Protein AF-A0A382D7J8-F1 (afdb_monomer_lite)

Foldseek 3Di:
DAPDDVNHRLVVVLVVLLVVLVVVLVCLVVDQCQVVQVVVVHHSVVVSVVSVVVSVVVNVVSCVVPVVVVPDDPDDD

Sequence (77 aa):
MSHTIMGRDAYWMNFFGLMVLTLIEVAAVGANLGPTAESFGMTERQLTLWILTIIAIPKFMMIAAIFMHLWGENDSG

Structure (mmCIF, N/CA/C/O backbone):
data_AF-A0A382D7J8-F1
#
_entry.id   AF-A0A382D7J8-F1
#
loop_
_atom_site.group_PDB
_atom_site.id
_atom_site.type_symbol
_atom_site.label_atom_id
_atom_site.label_alt_id
_atom_site.label_comp_id
_atom_site.label_asym_id
_atom_site.label_entity_id
_atom_site.label_seq_id
_atom_site.pdbx_PDB_ins_code
_atom_site.Cartn_x
_atom_site.Cartn_y
_atom_site.Cartn_z
_atom_site.occupancy
_atom_site.B_iso_or_equiv
_atom_site.auth_seq_id
_atom_site.auth_comp_id
_atom_site.auth_asym_id
_atom_site.auth_atom_id
_atom_site.pdbx_PDB_model_num
ATOM 1 N N . MET A 1 1 ? 13.787 0.661 -27.382 1.00 49.44 1 MET A N 1
ATOM 2 C CA . MET A 1 1 ? 12.480 0.015 -27.133 1.00 49.44 1 MET A CA 1
ATOM 3 C C . MET A 1 1 ? 12.681 -1.441 -26.747 1.00 49.44 1 MET A C 1
ATOM 5 O O . MET A 1 1 ? 12.970 -2.253 -27.613 1.00 49.44 1 MET A O 1
ATOM 9 N N . SER A 1 2 ? 12.604 -1.704 -25.440 1.00 45.69 2 SER A N 1
ATOM 10 C CA . SER A 1 2 ? 12.361 -2.976 -24.736 1.00 45.69 2 SER A CA 1
ATOM 11 C C . SER A 1 2 ? 13.119 -2.874 -23.409 1.00 45.69 2 SER A C 1
ATOM 13 O O . SER A 1 2 ? 14.246 -3.349 -23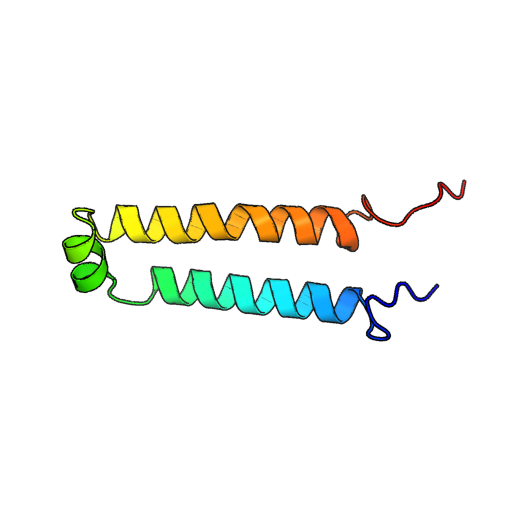.277 1.00 45.69 2 SER A O 1
ATOM 15 N N . HIS A 1 3 ? 12.559 -2.133 -22.446 1.00 54.62 3 HIS A N 1
ATOM 16 C CA . HIS A 1 3 ? 13.097 -2.117 -21.086 1.00 54.62 3 HIS A CA 1
ATOM 17 C C . HIS A 1 3 ? 12.669 -3.426 -20.428 1.00 54.62 3 HIS A C 1
ATOM 19 O O . HIS A 1 3 ? 11.647 -3.501 -19.757 1.00 54.62 3 HIS A O 1
ATOM 25 N N . THR A 1 4 ? 13.399 -4.505 -20.697 1.00 55.78 4 THR A N 1
ATOM 26 C CA . THR A 1 4 ? 13.197 -5.757 -19.976 1.00 55.78 4 THR A CA 1
ATOM 27 C C . THR A 1 4 ? 13.940 -5.683 -18.651 1.00 55.78 4 THR A C 1
ATOM 29 O O . THR A 1 4 ? 15.167 -5.581 -18.653 1.00 55.78 4 THR A O 1
ATOM 32 N N . ILE A 1 5 ? 13.239 -5.791 -17.523 1.00 58.75 5 ILE A N 1
ATOM 33 C CA . ILE A 1 5 ? 13.888 -6.189 -16.270 1.00 58.75 5 ILE A CA 1
ATOM 34 C C . ILE A 1 5 ? 13.934 -7.719 -16.276 1.00 58.75 5 ILE A C 1
ATOM 36 O O . ILE A 1 5 ? 12.904 -8.371 -16.428 1.00 58.75 5 ILE A O 1
ATOM 40 N N . MET A 1 6 ? 15.125 -8.306 -16.122 1.00 59.09 6 MET A N 1
ATOM 41 C CA . MET A 1 6 ? 15.305 -9.767 -16.025 1.00 59.09 6 MET A CA 1
ATOM 42 C C . MET A 1 6 ? 14.693 -10.564 -17.201 1.00 59.09 6 MET A C 1
ATOM 44 O O . MET A 1 6 ? 14.196 -11.672 -17.018 1.00 59.09 6 MET A O 1
ATOM 48 N N . GLY A 1 7 ? 14.696 -10.001 -18.415 1.00 58.78 7 GLY A N 1
ATOM 49 C CA . GLY A 1 7 ? 14.140 -10.659 -19.608 1.00 58.78 7 GLY A CA 1
ATOM 50 C C . GLY A 1 7 ? 12.608 -10.687 -19.676 1.00 58.78 7 GLY A C 1
ATOM 51 O O . GLY A 1 7 ? 12.051 -11.290 -20.591 1.00 58.78 7 GLY A O 1
ATOM 52 N N . ARG A 1 8 ? 11.916 -10.020 -18.744 1.00 61.19 8 ARG A N 1
ATOM 53 C CA . ARG A 1 8 ? 10.466 -9.810 -18.768 1.00 61.19 8 ARG A CA 1
ATOM 54 C C . ARG A 1 8 ? 10.174 -8.338 -19.007 1.00 61.19 8 ARG A C 1
ATOM 56 O O . ARG A 1 8 ? 10.934 -7.476 -18.574 1.00 61.19 8 ARG A O 1
ATOM 63 N N . ASP A 1 9 ? 9.084 -8.054 -19.705 1.00 77.19 9 ASP A N 1
ATOM 64 C CA . ASP A 1 9 ? 8.643 -6.684 -19.949 1.00 77.19 9 ASP A CA 1
ATOM 65 C C . ASP A 1 9 ? 8.467 -5.948 -18.605 1.00 77.19 9 ASP A C 1
ATOM 67 O O . ASP A 1 9 ? 7.640 -6.340 -17.770 1.00 77.19 9 ASP A O 1
ATOM 71 N N . ALA A 1 10 ? 9.299 -4.925 -18.366 1.00 77.50 10 ALA A N 1
ATOM 72 C CA . ALA A 1 10 ? 9.298 -4.199 -17.101 1.00 77.50 10 ALA A CA 1
ATOM 73 C C . ALA A 1 10 ? 7.964 -3.491 -16.861 1.00 77.50 10 ALA A C 1
ATOM 75 O O . ALA A 1 10 ? 7.556 -3.371 -15.708 1.00 77.50 10 ALA A O 1
ATOM 76 N N . TYR A 1 11 ? 7.260 -3.085 -17.922 1.00 76.50 11 TYR A N 1
ATOM 77 C CA . TYR A 1 11 ? 5.953 -2.452 -17.822 1.00 76.50 11 TYR A CA 1
ATOM 78 C C . TYR A 1 11 ? 4.920 -3.430 -17.266 1.00 76.50 11 TYR A C 1
ATOM 80 O O . TYR A 1 11 ? 4.242 -3.133 -16.284 1.00 76.50 11 TYR A O 1
ATOM 88 N N . TRP A 1 12 ? 4.864 -4.644 -17.819 1.00 80.81 12 TRP A N 1
ATOM 89 C CA . TRP A 1 12 ? 3.955 -5.690 -17.343 1.00 80.81 12 TRP A CA 1
ATOM 90 C C . TRP A 1 12 ? 4.253 -6.128 -15.910 1.00 80.81 12 TRP A C 1
ATOM 92 O O . TRP A 1 12 ? 3.330 -6.370 -15.131 1.00 80.81 12 TRP A O 1
ATOM 102 N N . MET A 1 13 ? 5.530 -6.213 -15.538 1.00 83.12 13 MET A N 1
ATOM 103 C CA . MET A 1 13 ? 5.911 -6.581 -14.178 1.00 83.12 13 MET A CA 1
ATOM 104 C C . MET A 1 13 ? 5.570 -5.479 -13.165 1.00 83.12 13 MET A C 1
ATOM 106 O O . MET A 1 13 ? 5.088 -5.779 -12.074 1.00 83.12 13 MET A O 1
ATOM 110 N N . ASN A 1 14 ? 5.776 -4.212 -13.529 1.00 86.62 14 ASN A N 1
ATOM 111 C CA . ASN A 1 14 ? 5.442 -3.065 -12.689 1.00 86.62 14 ASN A CA 1
ATOM 112 C C . ASN A 1 14 ? 3.918 -2.916 -12.535 1.00 86.62 14 ASN A C 1
ATOM 114 O O . ASN A 1 14 ? 3.418 -2.776 -11.421 1.00 86.62 14 ASN A O 1
ATOM 118 N N . PHE A 1 15 ? 3.169 -3.083 -13.630 1.00 88.56 15 PHE A N 1
ATOM 119 C CA . PHE A 1 15 ? 1.709 -3.130 -13.616 1.00 88.56 15 PHE A CA 1
ATOM 120 C C . PHE A 1 15 ? 1.180 -4.247 -12.708 1.00 88.56 15 PHE A C 1
ATOM 122 O O . PHE A 1 15 ? 0.336 -3.999 -11.848 1.00 88.56 15 PHE A O 1
ATOM 129 N N . PHE A 1 16 ? 1.714 -5.466 -12.828 1.00 90.38 16 PHE A N 1
ATOM 130 C CA . PHE A 1 16 ? 1.331 -6.570 -11.947 1.00 90.38 16 PHE A CA 1
ATOM 131 C C . PHE A 1 16 ? 1.664 -6.277 -10.476 1.00 90.38 16 PHE A C 1
ATOM 133 O O . PHE A 1 16 ? 0.832 -6.510 -9.600 1.00 90.38 16 PHE A O 1
ATOM 140 N N . GLY A 1 17 ? 2.840 -5.705 -10.202 1.00 89.56 17 GLY A N 1
ATOM 141 C CA . GLY A 1 17 ? 3.223 -5.259 -8.863 1.00 89.56 17 GLY A CA 1
ATOM 142 C C . GLY A 1 17 ? 2.232 -4.25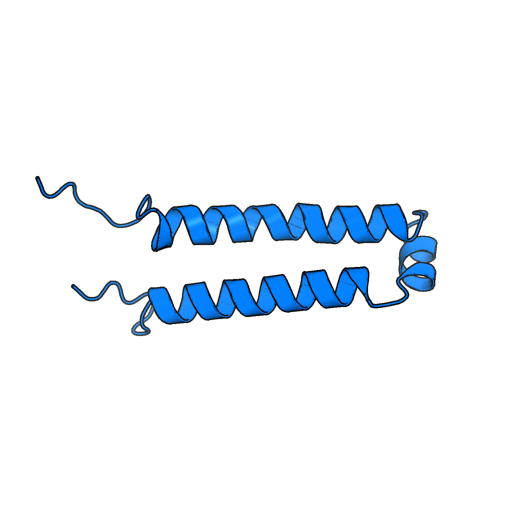2 -8.274 1.00 89.56 17 GLY A C 1
ATOM 143 O O . GLY A 1 17 ? 1.781 -4.420 -7.141 1.00 89.56 17 GLY A O 1
ATOM 144 N N . LEU A 1 18 ? 1.816 -3.250 -9.054 1.00 93.25 18 LEU A N 1
ATOM 145 C CA . LEU A 1 18 ? 0.810 -2.268 -8.640 1.00 93.25 18 LEU A CA 1
ATOM 146 C C . LEU A 1 18 ? -0.555 -2.904 -8.371 1.00 93.25 18 LEU A C 1
ATOM 148 O O . LEU A 1 18 ? -1.204 -2.546 -7.385 1.00 93.25 18 LEU A O 1
ATOM 152 N N . MET A 1 19 ? -0.976 -3.863 -9.196 1.00 94.50 19 MET A N 1
ATOM 153 C CA . MET A 1 19 ? -2.225 -4.596 -8.989 1.00 94.50 19 MET A CA 1
ATOM 154 C C . MET A 1 19 ? -2.198 -5.396 -7.685 1.00 94.50 19 MET A C 1
ATOM 156 O O . MET A 1 19 ? -3.150 -5.323 -6.911 1.00 94.50 19 MET A O 1
ATOM 160 N N . VAL A 1 20 ? -1.098 -6.098 -7.392 1.00 95.25 20 VAL A N 1
ATOM 161 C CA . VAL A 1 20 ? -0.941 -6.855 -6.139 1.00 95.25 20 VAL A CA 1
ATOM 162 C C . VAL A 1 20 ? -0.952 -5.925 -4.931 1.00 95.25 20 VAL A C 1
ATOM 164 O O . VAL A 1 20 ? -1.705 -6.157 -3.989 1.00 95.25 20 VAL A O 1
ATOM 167 N N . LEU A 1 21 ? -0.173 -4.842 -4.958 1.00 95.19 21 LEU A N 1
ATOM 168 C CA . LEU A 1 21 ? -0.164 -3.873 -3.862 1.00 95.19 21 LEU A CA 1
ATOM 169 C C . LEU A 1 21 ? -1.544 -3.237 -3.645 1.00 95.19 21 LEU A C 1
ATOM 171 O O . LEU A 1 21 ? -1.945 -3.001 -2.512 1.00 95.19 21 LEU A O 1
ATOM 175 N N . THR A 1 22 ? -2.296 -2.986 -4.715 1.00 94.88 22 THR A N 1
ATOM 176 C CA . THR A 1 22 ? -3.669 -2.465 -4.629 1.00 94.88 22 THR A CA 1
ATOM 177 C C . THR A 1 22 ? -4.640 -3.494 -4.062 1.00 94.88 22 THR A C 1
ATOM 179 O O . THR A 1 22 ? -5.466 -3.145 -3.224 1.00 94.88 22 THR A O 1
ATOM 182 N N . LEU A 1 23 ? -4.508 -4.768 -4.433 1.00 96.75 23 LEU A N 1
ATOM 183 C CA . LEU A 1 23 ? -5.288 -5.846 -3.829 1.00 96.75 23 LEU A CA 1
ATOM 184 C C . LEU A 1 23 ? -5.045 -5.926 -2.314 1.00 96.75 23 LEU A C 1
ATOM 186 O O . LEU A 1 23 ? -5.998 -6.077 -1.556 1.00 96.75 23 LEU A O 1
ATOM 190 N N . ILE A 1 24 ? -3.790 -5.783 -1.872 1.00 95.19 24 ILE A N 1
ATOM 191 C CA . ILE A 1 24 ? -3.441 -5.804 -0.445 1.00 95.19 24 ILE A CA 1
ATOM 192 C C . 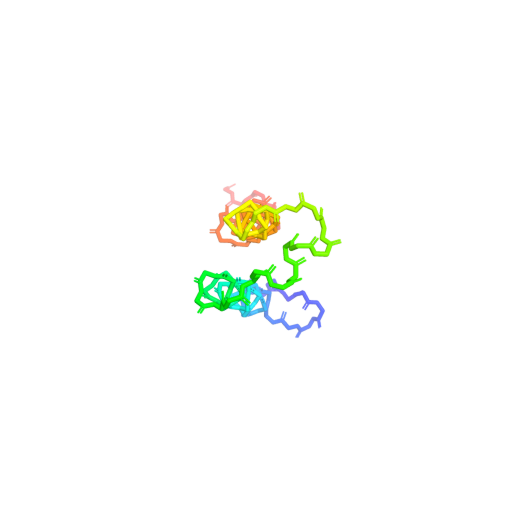ILE A 1 24 ? -4.077 -4.622 0.294 1.00 95.19 24 ILE A C 1
ATOM 194 O O . ILE A 1 24 ? -4.602 -4.815 1.383 1.00 95.19 24 ILE A O 1
ATOM 198 N N . GLU A 1 25 ? -4.086 -3.417 -0.280 1.00 94.75 25 GLU A N 1
ATOM 199 C CA . GLU A 1 25 ? -4.765 -2.269 0.340 1.00 94.75 25 GLU A CA 1
ATOM 200 C C . GLU A 1 25 ? -6.274 -2.484 0.470 1.00 94.75 25 GLU A C 1
ATOM 202 O O . GLU A 1 25 ? -6.842 -2.238 1.532 1.00 94.75 25 GLU A O 1
ATOM 207 N N . VAL A 1 26 ? -6.923 -2.975 -0.590 1.00 96.31 26 VAL A N 1
ATOM 208 C CA . VAL A 1 26 ? -8.359 -3.283 -0.562 1.00 96.31 26 VAL A CA 1
ATOM 209 C C . VAL A 1 26 ? -8.648 -4.365 0.477 1.00 96.31 26 VAL A C 1
ATOM 211 O O . VAL A 1 26 ? -9.604 -4.242 1.238 1.00 96.31 26 VAL A O 1
ATOM 214 N N . ALA A 1 27 ? -7.801 -5.392 0.562 1.00 94.69 27 ALA A N 1
ATOM 215 C CA . ALA A 1 27 ? -7.910 -6.428 1.580 1.00 94.69 27 ALA A CA 1
ATOM 216 C C . ALA A 1 27 ? -7.700 -5.869 2.994 1.00 94.69 27 ALA A C 1
ATOM 218 O O . ALA A 1 27 ? -8.451 -6.223 3.891 1.00 94.69 27 ALA A O 1
ATOM 219 N N . ALA A 1 28 ? -6.738 -4.968 3.200 1.00 92.81 28 ALA A N 1
ATOM 220 C CA . ALA A 1 28 ? -6.480 -4.354 4.501 1.00 92.81 28 ALA A CA 1
ATOM 221 C C . ALA A 1 28 ? -7.647 -3.478 4.979 1.00 92.81 28 ALA A C 1
ATOM 223 O O . ALA A 1 28 ? -7.921 -3.431 6.170 1.00 92.81 28 ALA A O 1
ATOM 224 N N . VAL A 1 29 ? -8.349 -2.807 4.060 1.00 94.06 29 VAL A N 1
ATOM 225 C CA . VAL A 1 29 ? -9.537 -1.997 4.382 1.00 94.06 29 VAL A CA 1
ATOM 226 C C . VAL A 1 29 ? -10.795 -2.861 4.535 1.00 94.06 29 VAL A C 1
ATOM 228 O O . VAL A 1 29 ? -11.695 -2.503 5.290 1.00 94.06 29 VAL A O 1
ATOM 231 N N . GLY A 1 30 ? -10.883 -3.976 3.806 1.00 91.31 30 GLY A N 1
ATOM 232 C CA . GLY A 1 30 ? -12.049 -4.863 3.804 1.00 91.31 30 GLY A CA 1
ATOM 233 C C . GLY A 1 30 ? -12.014 -5.991 4.839 1.00 91.31 30 GLY A C 1
ATOM 234 O O . GLY A 1 30 ? -13.060 -6.567 5.136 1.00 91.31 30 GLY A O 1
ATOM 235 N N . ALA A 1 31 ? -10.841 -6.339 5.370 1.00 92.50 31 ALA A N 1
ATOM 236 C CA . ALA A 1 31 ? -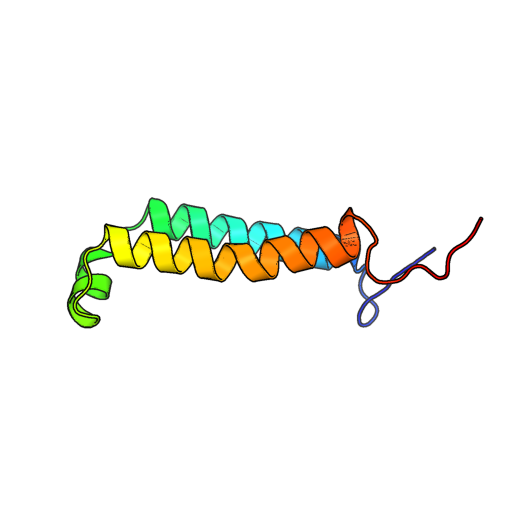10.673 -7.392 6.366 1.00 92.50 31 ALA A CA 1
ATOM 237 C C . ALA A 1 31 ? -10.778 -6.843 7.793 1.00 92.50 31 ALA A C 1
ATOM 239 O O . ALA A 1 31 ? -10.392 -5.712 8.065 1.00 92.50 31 ALA A O 1
ATOM 240 N N . ASN A 1 32 ? -11.243 -7.689 8.718 1.00 90.69 32 ASN A N 1
ATOM 241 C CA . ASN A 1 32 ? -11.198 -7.384 10.144 1.00 90.69 32 ASN A CA 1
ATOM 242 C C . ASN A 1 32 ? -9.767 -7.594 10.659 1.00 90.69 32 ASN A C 1
ATOM 244 O O . ASN A 1 32 ? -9.309 -8.732 10.794 1.00 90.69 32 ASN A O 1
ATOM 248 N N . LEU A 1 33 ? -9.072 -6.491 10.931 1.00 89.81 33 LEU A N 1
ATOM 249 C CA . LEU A 1 33 ? -7.696 -6.487 11.430 1.00 89.81 33 LEU A CA 1
ATOM 250 C C . LEU A 1 33 ? -7.623 -6.308 12.952 1.00 89.81 33 LEU A C 1
ATOM 252 O O . LEU A 1 33 ? -6.522 -6.223 13.491 1.00 89.81 33 LEU A O 1
ATOM 256 N N . GLY A 1 34 ? -8.761 -6.281 13.654 1.00 87.38 34 GLY A N 1
ATOM 257 C CA . GLY A 1 34 ? -8.849 -6.112 15.108 1.00 87.38 34 GLY A CA 1
ATOM 258 C C . GLY A 1 34 ? -7.946 -7.065 15.905 1.00 87.38 34 GLY A C 1
ATOM 259 O O . GLY A 1 34 ? -7.089 -6.580 16.644 1.00 87.38 34 GLY A O 1
ATOM 260 N N . PRO A 1 35 ? -8.023 -8.398 15.700 1.00 90.12 35 PRO A N 1
ATOM 261 C CA . PRO A 1 35 ? -7.185 -9.357 16.427 1.00 90.12 35 PRO A CA 1
ATOM 262 C C . PRO A 1 35 ? -5.684 -9.143 16.198 1.00 90.12 35 PRO A C 1
ATOM 264 O O . PRO A 1 35 ? -4.863 -9.318 17.097 1.00 90.12 35 PRO A O 1
ATOM 267 N N . THR A 1 36 ? -5.309 -8.744 14.981 1.00 88.94 36 THR A N 1
ATOM 268 C CA . THR A 1 36 ? -3.920 -8.431 14.642 1.00 88.94 36 THR A CA 1
ATOM 269 C C . THR A 1 36 ? -3.498 -7.112 15.281 1.00 88.94 36 THR A C 1
ATOM 271 O O . THR A 1 36 ? -2.429 -7.043 15.878 1.00 88.94 36 THR A O 1
ATOM 274 N N . ALA A 1 37 ? -4.334 -6.079 15.226 1.00 90.06 37 ALA A N 1
ATOM 275 C CA . ALA A 1 37 ? -4.048 -4.770 15.802 1.00 90.06 37 ALA A CA 1
ATOM 276 C C . ALA A 1 37 ? -3.861 -4.836 17.325 1.00 90.06 37 ALA A C 1
ATOM 278 O O . ALA A 1 37 ? -2.901 -4.263 17.842 1.00 90.06 37 ALA A O 1
ATOM 279 N N . GLU A 1 38 ? -4.690 -5.618 18.023 1.00 91.06 38 GLU A N 1
ATOM 280 C CA . GLU A 1 38 ? -4.564 -5.868 19.463 1.00 91.06 38 GLU A CA 1
ATOM 281 C C . GLU A 1 38 ? -3.207 -6.487 19.825 1.00 91.06 38 GLU A C 1
ATOM 283 O O . GLU A 1 38 ? -2.571 -6.049 20.784 1.00 91.06 38 GLU A O 1
ATOM 288 N N . SER A 1 39 ? -2.703 -7.429 19.016 1.00 90.75 39 SER A N 1
ATOM 289 C CA . SER A 1 39 ? -1.379 -8.037 19.229 1.00 90.75 39 SER A CA 1
ATOM 290 C C . SER A 1 39 ? -0.213 -7.044 19.109 1.00 90.75 39 SER A C 1
ATOM 292 O O . SER A 1 39 ? 0.847 -7.260 19.694 1.00 90.75 39 SER A O 1
ATOM 294 N N . PHE A 1 40 ? -0.423 -5.929 18.402 1.00 87.81 40 PHE A N 1
ATOM 295 C CA . PHE A 1 40 ? 0.539 -4.834 18.256 1.00 87.81 40 PHE A CA 1
ATOM 296 C C . PHE A 1 40 ? 0.258 -3.648 19.195 1.00 87.81 40 PHE A C 1
ATOM 298 O O . PHE A 1 40 ? 0.955 -2.636 19.117 1.00 87.81 40 PHE A O 1
ATOM 305 N N . GLY A 1 41 ? -0.748 -3.737 20.074 1.00 90.88 41 GLY A N 1
ATOM 306 C CA . GLY A 1 41 ? -1.162 -2.630 20.944 1.00 90.88 41 GLY A CA 1
ATOM 307 C C . GLY A 1 41 ? -1.713 -1.423 20.176 1.00 90.88 41 GLY A C 1
ATOM 308 O O . GLY A 1 41 ? -1.617 -0.290 20.646 1.00 90.88 41 GLY A O 1
ATOM 309 N N . MET A 1 42 ? -2.255 -1.650 18.978 1.00 91.19 42 MET A N 1
ATOM 310 C CA . MET A 1 42 ? -2.800 -0.621 18.095 1.00 91.19 42 MET A CA 1
ATOM 311 C C . MET A 1 42 ? -4.307 -0.795 17.919 1.00 91.19 42 MET A C 1
ATOM 313 O O . MET A 1 42 ? -4.852 -1.886 18.057 1.00 91.19 42 MET A O 1
ATOM 317 N N . THR A 1 43 ? -4.995 0.284 17.549 1.00 93.06 43 THR A N 1
ATOM 318 C CA . THR A 1 43 ? -6.369 0.175 17.042 1.00 93.06 43 THR A CA 1
ATOM 319 C C . THR A 1 43 ? -6.372 -0.383 15.617 1.00 93.06 43 THR A C 1
ATOM 321 O O . THR A 1 43 ? -5.433 -0.166 14.848 1.00 93.06 43 THR A O 1
ATOM 324 N N . GLU A 1 44 ? -7.460 -1.046 15.225 1.00 91.00 44 GLU A N 1
ATOM 325 C CA . GLU A 1 44 ? -7.650 -1.578 13.867 1.00 91.00 44 GLU A CA 1
ATOM 326 C C . GLU A 1 44 ? -7.428 -0.512 12.781 1.00 91.00 44 GLU A C 1
ATOM 328 O O . GLU A 1 44 ? -6.738 -0.737 11.784 1.00 91.00 44 GLU A O 1
ATOM 333 N N . ARG A 1 45 ? -7.929 0.706 13.023 1.00 92.75 45 ARG A N 1
ATOM 334 C CA . ARG A 1 45 ? -7.738 1.850 12.125 1.00 92.75 45 ARG A CA 1
ATOM 335 C C . ARG A 1 45 ? -6.271 2.261 12.010 1.00 92.75 45 ARG A C 1
ATOM 337 O O . ARG A 1 45 ? -5.828 2.593 10.914 1.00 92.75 45 ARG A O 1
ATOM 344 N N . GLN A 1 46 ? -5.520 2.258 13.113 1.00 93.62 46 GLN A N 1
ATOM 345 C CA . GLN A 1 46 ? -4.091 2.579 13.080 1.00 93.62 46 GLN A CA 1
ATOM 346 C C . GLN A 1 46 ? -3.313 1.545 12.272 1.00 93.62 46 GLN A C 1
ATOM 348 O O . GLN A 1 46 ? -2.527 1.937 11.415 1.00 93.62 46 GLN A O 1
ATOM 353 N N . LEU A 1 47 ? -3.563 0.250 12.491 1.00 94.00 47 LEU A N 1
ATOM 354 C CA . LEU A 1 47 ? -2.897 -0.808 11.733 1.00 94.00 47 LEU A CA 1
ATOM 355 C C . LEU A 1 47 ? -3.227 -0.719 10.235 1.00 94.00 47 LEU A C 1
ATOM 357 O O . LEU A 1 47 ? -2.327 -0.777 9.401 1.00 94.00 47 LEU A O 1
ATOM 361 N N . THR A 1 48 ? -4.497 -0.488 9.896 1.00 94.31 48 THR A N 1
ATOM 362 C CA . THR A 1 48 ? -4.935 -0.301 8.504 1.00 94.31 48 THR A CA 1
ATOM 363 C C . THR A 1 48 ? -4.203 0.871 7.846 1.00 94.31 48 THR A C 1
ATOM 365 O O . THR A 1 48 ? -3.625 0.718 6.773 1.00 94.31 48 THR A O 1
ATOM 368 N N . LEU A 1 49 ? -4.158 2.038 8.500 1.00 95.00 49 LEU A N 1
ATOM 369 C CA . LEU A 1 49 ? -3.459 3.219 7.979 1.00 95.00 49 LEU A CA 1
ATOM 370 C C . LEU A 1 49 ? -1.952 2.990 7.829 1.00 95.00 49 LEU A C 1
ATOM 372 O O . LEU A 1 49 ? -1.359 3.468 6.862 1.00 95.00 49 LEU A O 1
ATOM 376 N N . TRP A 1 50 ? -1.335 2.243 8.745 1.00 94.69 50 TRP A N 1
ATOM 377 C CA . TRP A 1 50 ? 0.068 1.850 8.633 1.00 94.69 50 TRP A CA 1
ATOM 378 C C . TRP A 1 50 ? 0.323 0.985 7.402 1.00 94.69 50 TRP A C 1
ATOM 380 O O . TRP A 1 50 ? 1.250 1.274 6.647 1.00 94.69 50 TRP A O 1
ATOM 390 N N . ILE A 1 51 ? -0.521 -0.021 7.161 1.00 93.75 51 ILE A N 1
ATOM 391 C CA . ILE A 1 51 ? -0.423 -0.885 5.978 1.00 93.75 51 ILE A CA 1
ATOM 392 C C . ILE A 1 51 ? -0.544 -0.050 4.698 1.00 93.75 51 ILE A C 1
ATOM 394 O O . ILE A 1 51 ? 0.321 -0.144 3.827 1.00 93.75 51 ILE A O 1
ATOM 398 N N . LEU A 1 52 ? -1.558 0.819 4.609 1.00 95.38 52 LEU A N 1
ATOM 399 C CA . LEU A 1 52 ? -1.750 1.706 3.456 1.00 95.38 52 LEU A CA 1
ATOM 400 C C . LEU A 1 52 ? -0.539 2.625 3.236 1.00 95.38 52 LEU A C 1
ATOM 402 O O . LEU A 1 52 ? -0.065 2.776 2.114 1.00 95.38 52 LEU A O 1
ATOM 406 N N . THR A 1 53 ? 0.005 3.205 4.308 1.00 94.81 53 THR A N 1
ATOM 407 C CA . THR A 1 53 ? 1.150 4.125 4.229 1.00 94.81 53 THR A CA 1
ATOM 408 C C . THR A 1 53 ? 2.415 3.413 3.756 1.00 94.81 53 THR A C 1
ATOM 410 O O . THR A 1 53 ? 3.118 3.911 2.878 1.00 94.81 53 THR A O 1
ATOM 413 N N . ILE A 1 54 ? 2.698 2.228 4.303 1.00 95.19 54 ILE A N 1
ATOM 414 C CA . ILE A 1 54 ? 3.872 1.434 3.926 1.00 95.19 54 ILE A CA 1
ATOM 415 C C . ILE A 1 54 ? 3.775 0.987 2.469 1.00 95.19 54 ILE A C 1
ATOM 417 O O . ILE A 1 54 ? 4.787 0.991 1.776 1.00 95.19 54 ILE A O 1
ATOM 421 N N . ILE A 1 55 ? 2.580 0.637 1.990 1.00 95.19 55 ILE A N 1
ATOM 422 C CA . ILE A 1 55 ? 2.350 0.222 0.602 1.00 95.19 55 ILE A CA 1
ATOM 423 C C . ILE A 1 55 ? 2.384 1.412 -0.372 1.00 95.19 55 ILE A C 1
ATOM 425 O O . ILE A 1 55 ? 2.834 1.261 -1.512 1.00 95.19 55 ILE A O 1
ATOM 429 N N . ALA A 1 56 ? 1.977 2.605 0.061 1.00 93.31 56 ALA A N 1
ATOM 430 C CA . ALA A 1 56 ? 2.005 3.801 -0.776 1.00 93.31 56 ALA A CA 1
ATOM 431 C C . ALA A 1 56 ? 3.426 4.157 -1.254 1.00 93.31 56 ALA A C 1
ATOM 433 O O . ALA A 1 56 ? 3.593 4.594 -2.393 1.00 93.31 56 ALA A O 1
ATOM 434 N N . ILE A 1 57 ? 4.455 3.916 -0.432 1.00 93.75 57 ILE A N 1
ATOM 435 C CA . ILE A 1 57 ? 5.861 4.198 -0.772 1.00 93.75 57 ILE A CA 1
ATOM 436 C C . ILE A 1 57 ? 6.332 3.403 -2.009 1.00 93.75 57 ILE A C 1
ATOM 438 O O . ILE A 1 57 ? 6.694 4.026 -3.009 1.00 93.75 57 ILE A O 1
ATOM 442 N N . PRO A 1 58 ? 6.330 2.054 -2.017 1.00 91.75 58 PRO A N 1
ATOM 443 C CA . PRO A 1 58 ? 6.758 1.286 -3.179 1.00 91.75 58 PRO A CA 1
ATOM 444 C C . PRO A 1 58 ? 5.857 1.521 -4.393 1.00 91.75 58 PRO A C 1
ATOM 446 O O . PRO A 1 58 ? 6.368 1.537 -5.509 1.00 91.75 58 PRO A O 1
ATOM 449 N N . LYS A 1 59 ? 4.550 1.768 -4.213 1.00 91.94 59 LYS A N 1
ATOM 450 C CA . LYS A 1 59 ? 3.674 2.167 -5.328 1.00 91.94 59 LYS A CA 1
ATOM 451 C C . LYS A 1 59 ? 4.137 3.454 -5.985 1.00 91.94 59 LYS A C 1
ATOM 453 O O . LYS A 1 59 ? 4.257 3.499 -7.206 1.00 91.94 59 LYS A O 1
ATOM 458 N N . PHE A 1 60 ? 4.408 4.477 -5.181 1.00 90.06 60 PHE A N 1
ATOM 459 C CA . PHE A 1 60 ? 4.897 5.752 -5.681 1.00 90.06 60 PHE A CA 1
ATOM 460 C C . PHE A 1 60 ? 6.209 5.565 -6.444 1.00 90.06 60 PHE A C 1
ATOM 462 O O . PHE A 1 60 ? 6.330 6.052 -7.562 1.00 90.06 60 PHE A O 1
ATOM 469 N N . MET A 1 61 ? 7.143 4.775 -5.905 1.00 88.94 61 MET A N 1
ATOM 470 C CA . MET A 1 61 ? 8.411 4.468 -6.574 1.00 88.94 61 MET A CA 1
ATOM 471 C C . MET A 1 61 ? 8.226 3.703 -7.889 1.00 88.94 61 MET A C 1
ATOM 473 O O . MET A 1 61 ? 8.901 4.000 -8.866 1.00 88.94 61 MET A O 1
ATOM 477 N N . MET A 1 62 ? 7.309 2.737 -7.942 1.00 85.62 62 MET A N 1
ATOM 478 C CA . MET A 1 62 ? 7.010 1.964 -9.150 1.00 85.62 62 MET A CA 1
ATOM 479 C C . MET A 1 62 ? 6.388 2.829 -10.254 1.00 85.62 62 MET A C 1
ATOM 481 O O . MET A 1 62 ? 6.823 2.757 -11.406 1.00 85.62 62 MET A O 1
ATOM 485 N N . ILE A 1 63 ? 5.444 3.700 -9.884 1.00 86.69 63 ILE A N 1
ATOM 486 C CA . ILE A 1 63 ? 4.842 4.690 -10.784 1.00 86.69 63 ILE A CA 1
ATOM 487 C C . ILE A 1 63 ? 5.902 5.680 -11.273 1.00 86.69 63 ILE A C 1
ATOM 489 O O . ILE A 1 63 ? 6.035 5.890 -12.475 1.00 86.69 63 ILE A O 1
ATOM 493 N N . ALA A 1 64 ? 6.688 6.245 -10.360 1.00 84.94 64 ALA A N 1
ATOM 494 C CA . ALA A 1 64 ? 7.747 7.195 -10.674 1.00 84.94 64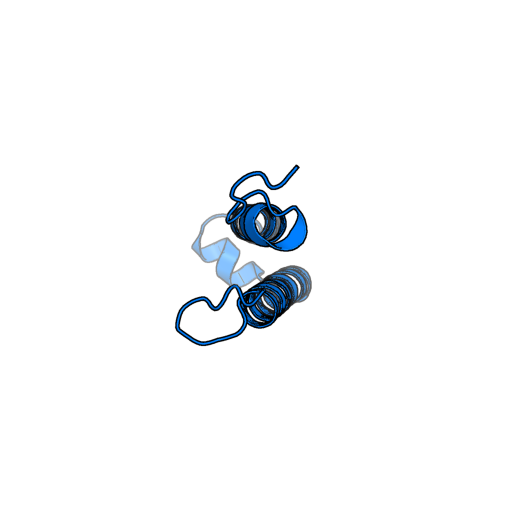 ALA A CA 1
ATOM 495 C C . ALA A 1 64 ? 8.788 6.593 -11.630 1.00 84.94 64 ALA A C 1
ATOM 497 O O . ALA A 1 64 ? 9.113 7.189 -12.653 1.00 84.94 64 ALA A O 1
ATOM 498 N N . ALA A 1 65 ? 9.274 5.389 -11.329 1.00 78.25 65 ALA A N 1
ATOM 499 C CA . ALA A 1 65 ? 10.329 4.743 -12.097 1.00 78.25 65 ALA A CA 1
ATOM 500 C C . ALA A 1 65 ? 9.894 4.380 -13.524 1.00 78.25 65 ALA A C 1
ATOM 502 O O . ALA A 1 65 ? 10.634 4.651 -14.462 1.00 78.25 65 ALA A O 1
ATOM 503 N N . ILE A 1 66 ? 8.713 3.774 -13.700 1.00 76.38 66 ILE A N 1
ATOM 504 C CA . ILE A 1 66 ? 8.308 3.195 -14.994 1.00 76.38 66 ILE A CA 1
ATOM 505 C C . ILE A 1 66 ? 7.239 4.015 -15.716 1.00 76.38 66 ILE A C 1
ATOM 507 O O . ILE A 1 66 ? 7.304 4.136 -16.930 1.00 76.38 66 ILE A O 1
ATOM 511 N N . PHE A 1 67 ? 6.259 4.590 -15.018 1.00 71.44 67 PHE A N 1
ATOM 512 C CA . PHE A 1 67 ? 5.150 5.307 -15.666 1.00 71.44 67 PHE A CA 1
ATOM 513 C C . PHE A 1 67 ? 5.427 6.796 -15.873 1.00 71.44 67 PHE A C 1
ATOM 515 O O . PHE A 1 67 ? 4.927 7.379 -16.829 1.00 71.44 67 PHE A O 1
ATOM 522 N N . MET A 1 68 ? 6.226 7.407 -14.997 1.00 76.69 68 MET A N 1
ATOM 523 C CA . MET A 1 68 ? 6.751 8.765 -15.193 1.00 76.69 68 MET A CA 1
ATOM 524 C C . MET A 1 68 ? 8.129 8.755 -15.866 1.00 76.69 68 MET A C 1
ATOM 526 O O . MET A 1 68 ? 8.757 9.802 -15.964 1.00 76.69 68 MET A O 1
ATOM 530 N N . HIS A 1 69 ? 8.594 7.567 -16.273 1.00 71.38 69 HIS A N 1
ATOM 531 C CA . HIS A 1 69 ? 9.909 7.301 -16.848 1.00 71.38 69 HIS A CA 1
ATOM 532 C C . HIS A 1 69 ? 11.095 7.917 -16.076 1.00 71.38 69 HIS A C 1
ATOM 534 O O . HIS A 1 69 ? 12.167 8.082 -16.631 1.00 71.38 69 HIS A O 1
ATOM 540 N N . LEU A 1 70 ? 10.993 8.193 -14.770 1.00 68.69 70 LEU A N 1
ATOM 541 C CA . LEU A 1 70 ? 12.107 8.797 -14.014 1.00 68.69 70 LEU A CA 1
ATOM 542 C C . LEU A 1 70 ? 13.306 7.848 -13.834 1.00 68.69 70 LEU A C 1
ATOM 544 O O . LEU A 1 70 ? 14.333 8.228 -13.271 1.00 68.69 70 LEU A O 1
ATOM 548 N N . TRP A 1 71 ? 13.178 6.596 -14.276 1.00 61.09 71 TRP A N 1
ATOM 549 C CA . TRP A 1 71 ? 14.218 5.585 -14.221 1.00 61.09 71 TRP A CA 1
ATOM 550 C C . TRP A 1 71 ? 14.318 4.860 -15.571 1.00 61.09 71 TRP A C 1
ATOM 552 O O . TRP A 1 71 ? 13.416 4.121 -15.961 1.00 61.09 71 TRP A O 1
ATOM 562 N N . GLY A 1 72 ? 15.442 5.045 -16.272 1.00 56.09 72 GLY A N 1
ATOM 563 C CA . GLY A 1 72 ? 15.741 4.342 -17.526 1.00 56.09 72 GLY A CA 1
ATOM 564 C C . GLY A 1 72 ? 15.866 5.212 -18.780 1.00 56.09 72 GLY A C 1
ATOM 565 O O . GLY A 1 72 ? 16.155 4.660 -19.839 1.00 56.09 72 GLY A O 1
ATOM 566 N N . GLU A 1 73 ? 15.726 6.533 -18.693 1.00 57.81 73 GLU A N 1
ATOM 567 C CA . GLU A 1 73 ? 15.995 7.427 -19.827 1.00 57.81 73 GLU A CA 1
ATOM 568 C C . GLU A 1 73 ? 17.481 7.815 -19.847 1.00 57.81 73 GLU A C 1
ATOM 570 O O . GLU A 1 73 ? 17.986 8.438 -18.914 1.00 57.81 73 GLU A O 1
ATOM 575 N N . ASN A 1 74 ? 18.190 7.480 -20.9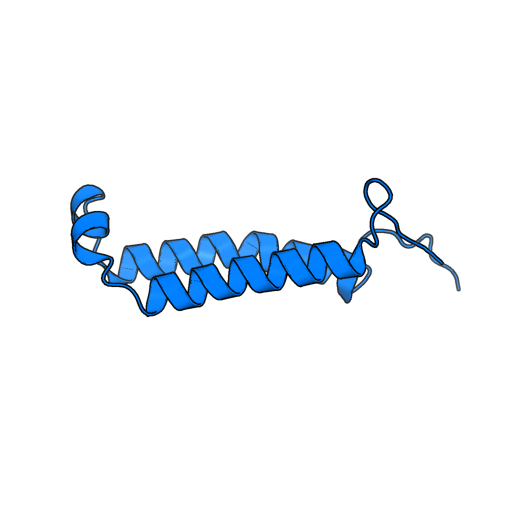30 1.00 50.31 74 ASN A N 1
ATOM 576 C CA . ASN A 1 74 ? 19.132 8.456 -21.463 1.00 50.31 74 ASN A CA 1
ATOM 577 C C . ASN A 1 74 ? 18.264 9.470 -22.199 1.00 50.31 74 ASN A C 1
ATOM 579 O O . ASN A 1 74 ? 17.582 9.100 -23.160 1.00 50.31 74 ASN A O 1
ATOM 583 N N . ASP A 1 75 ? 18.285 10.703 -21.707 1.00 50.72 75 ASP A N 1
ATOM 584 C CA . ASP A 1 75 ? 17.721 11.886 -22.345 1.00 50.72 75 ASP A CA 1
ATOM 585 C C . ASP A 1 75 ? 17.914 11.799 -23.868 1.00 50.72 75 ASP A C 1
ATOM 587 O O . ASP A 1 75 ? 19.039 11.720 -24.366 1.00 50.72 75 ASP A O 1
ATOM 591 N N . SER A 1 76 ? 16.809 11.662 -24.596 1.00 47.00 76 SER A N 1
ATOM 592 C CA . SER A 1 76 ? 16.794 11.564 -26.056 1.00 47.00 76 SER A CA 1
ATOM 593 C C . SER A 1 76 ? 15.883 12.660 -26.594 1.00 47.00 76 SER A C 1
ATOM 595 O O . SER A 1 76 ? 14.783 12.384 -27.079 1.00 47.00 76 SER A O 1
ATOM 597 N N . GLY A 1 77 ? 16.353 13.900 -26.447 1.00 43.69 77 GLY A N 1
ATOM 598 C CA . GLY A 1 77 ? 15.990 15.046 -27.279 1.00 43.69 77 GLY A CA 1
ATOM 599 C C . GLY A 1 77 ? 17.103 15.340 -28.272 1.00 43.69 77 GLY A C 1
ATOM 600 O O . GLY A 1 77 ? 18.269 15.418 -27.827 1.00 43.69 77 GLY A O 1
#

Radius of gyration: 16.71 Å; chains: 1; bounding box: 31×26×48 Å

Organism: NCBI:txid408172

pLDDT: mean 82.38, std 15.44, range [43.69, 96.75]

Secondary structure (DSSP, 8-state):
---EETTEEHHHHHHHHHHHHHHHHHHHHHS--HHHHHHTT--HHHHHHHHHHHHHHHHHHHIIIIIS--SS-----

InterPro domains:
  IPR005171 Cytochrome C oxidase subunit IV, prokaryotes [PF03626] (12-74)